Protein AF-A0A7Y5Q2G2-F1 (afdb_monomer)

Secondary structure (DSSP, 8-state):
-BHHHHHHHTTPEEEE-----B--EEEE-S-HHHHHT---SSEEEEES--SHHHHHHHHHTT-SEEEE-TTPPPPHHHHHHHHHTT--EEE-SS-HHHHHHHHHHHHHHTT-

Structure (mmCIF, N/CA/C/O backbone):
data_AF-A0A7Y5Q2G2-F1
#
_entry.id   AF-A0A7Y5Q2G2-F1
#
loop_
_atom_site.group_PDB
_atom_site.id
_atom_site.type_symbol
_atom_site.label_atom_id
_atom_site.label_alt_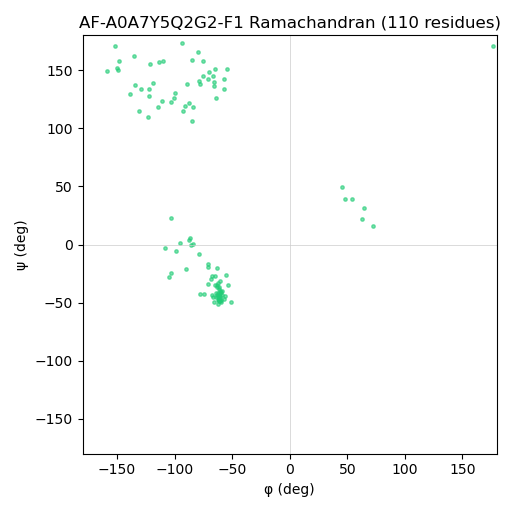id
_atom_site.label_comp_id
_atom_site.label_asym_id
_atom_site.label_entity_id
_atom_site.label_seq_id
_atom_site.pdbx_PDB_ins_code
_atom_site.Cartn_x
_atom_site.Cartn_y
_atom_site.Cartn_z
_atom_site.occupancy
_atom_site.B_iso_or_equiv
_atom_site.auth_seq_id
_atom_site.auth_comp_id
_atom_site.auth_asym_id
_atom_site.auth_atom_id
_atom_site.pdbx_PDB_model_num
ATOM 1 N N . MET A 1 1 ? -13.887 0.279 6.520 1.00 94.75 1 MET A N 1
ATOM 2 C CA . MET A 1 1 ? -13.999 -0.237 5.141 1.00 94.75 1 MET A CA 1
ATOM 3 C C . MET A 1 1 ? -13.165 -1.494 5.008 1.00 94.75 1 MET A C 1
ATOM 5 O O . MET A 1 1 ? -12.203 -1.645 5.754 1.00 94.75 1 MET A O 1
ATOM 9 N N . LEU A 1 2 ? -13.526 -2.372 4.087 1.00 96.94 2 LEU A N 1
ATOM 10 C CA . LEU A 1 2 ? -12.773 -3.568 3.729 1.00 96.94 2 LEU A CA 1
ATOM 11 C C . LEU A 1 2 ? -11.690 -3.253 2.684 1.00 96.94 2 LEU A C 1
ATOM 13 O O . LEU A 1 2 ? -11.759 -2.251 1.965 1.00 96.94 2 LEU A O 1
ATOM 17 N N . TRP A 1 3 ? -10.680 -4.117 2.590 1.00 97.69 3 TRP A N 1
ATOM 18 C CA . TRP A 1 3 ? -9.635 -4.047 1.567 1.00 97.69 3 TRP A CA 1
ATOM 19 C C . TRP A 1 3 ? -10.214 -4.188 0.160 1.00 97.69 3 TRP A C 1
ATOM 21 O O . TRP A 1 3 ? -9.886 -3.389 -0.718 1.00 97.69 3 TRP A O 1
ATOM 31 N N . SER A 1 4 ? -11.137 -5.128 -0.038 1.00 97.94 4 SER A N 1
ATOM 32 C CA . SER A 1 4 ? -11.835 -5.324 -1.315 1.00 97.94 4 SER A CA 1
ATOM 33 C C . SER A 1 4 ? -12.607 -4.077 -1.783 1.00 97.94 4 SER A C 1
ATOM 35 O O . SER A 1 4 ? -12.563 -3.717 -2.965 1.00 97.94 4 SER A O 1
ATOM 37 N N . GLU A 1 5 ? -13.260 -3.369 -0.856 1.00 97.75 5 GLU A N 1
ATOM 38 C CA . GLU A 1 5 ? -13.974 -2.113 -1.120 1.00 97.75 5 GLU A CA 1
ATOM 39 C C . GLU A 1 5 ? -13.008 -1.014 -1.569 1.00 97.75 5 GLU A C 1
ATOM 41 O O . GLU A 1 5 ? -13.266 -0.320 -2.557 1.00 97.75 5 GLU A O 1
ATOM 46 N N . LEU A 1 6 ? -11.866 -0.886 -0.881 1.00 98.00 6 LEU A N 1
ATOM 47 C CA . LEU A 1 6 ? -10.827 0.068 -1.256 1.00 98.00 6 LEU A CA 1
ATOM 48 C C . LEU A 1 6 ? -10.275 -0.236 -2.653 1.00 98.00 6 LEU A C 1
ATOM 50 O O . LEU A 1 6 ? -10.172 0.678 -3.470 1.00 98.00 6 LEU A O 1
ATOM 54 N N . LEU A 1 7 ? -9.939 -1.497 -2.952 1.00 98.44 7 LEU A N 1
ATOM 55 C CA . LEU A 1 7 ? -9.412 -1.864 -4.268 1.00 98.44 7 LEU A CA 1
ATOM 56 C C . LEU A 1 7 ? -10.408 -1.548 -5.382 1.00 98.44 7 LEU A C 1
ATOM 58 O O . LEU A 1 7 ? -10.031 -0.954 -6.392 1.00 98.44 7 LEU A O 1
ATOM 62 N N . THR A 1 8 ? -11.682 -1.874 -5.168 1.00 98.25 8 THR A N 1
ATOM 63 C CA . THR A 1 8 ? -12.755 -1.592 -6.127 1.00 98.25 8 THR A CA 1
ATOM 64 C C . THR A 1 8 ? -12.868 -0.092 -6.397 1.00 98.25 8 THR A C 1
ATOM 66 O O . THR A 1 8 ? -12.842 0.336 -7.551 1.00 98.25 8 THR A O 1
ATOM 69 N N . ALA A 1 9 ? -12.920 0.729 -5.346 1.00 97.88 9 ALA A N 1
ATOM 70 C CA . ALA A 1 9 ? -13.069 2.176 -5.483 1.00 97.88 9 ALA A CA 1
ATOM 71 C C . ALA A 1 9 ? -11.839 2.859 -6.104 1.00 97.88 9 ALA A C 1
ATOM 73 O O . ALA A 1 9 ? -11.961 3.867 -6.804 1.00 97.88 9 ALA A O 1
ATOM 74 N N . LEU A 1 10 ? -10.649 2.295 -5.886 1.00 98.38 10 LEU A N 1
ATOM 75 C CA . LEU A 1 10 ? -9.411 2.763 -6.502 1.00 98.38 10 LEU A CA 1
ATOM 76 C C . LEU A 1 10 ? -9.181 2.196 -7.911 1.00 98.38 10 LEU A C 1
ATOM 78 O O . LEU A 1 10 ? -8.155 2.514 -8.516 1.00 98.38 10 LEU A O 1
ATOM 82 N N . ALA A 1 11 ? -10.085 1.363 -8.443 1.00 98.25 11 ALA A N 1
ATOM 83 C CA . ALA A 1 11 ? -9.862 0.584 -9.665 1.00 98.25 11 ALA A CA 1
ATOM 84 C C . ALA A 1 11 ? -8.499 -0.142 -9.642 1.00 98.25 11 ALA A C 1
ATOM 86 O O . ALA A 1 11 ? -7.753 -0.154 -10.624 1.00 98.25 11 ALA A O 1
ATOM 87 N N . ALA A 1 12 ? -8.130 -0.662 -8.470 1.00 98.38 12 ALA A N 1
ATOM 88 C CA . ALA A 1 12 ? -6.833 -1.253 -8.214 1.00 98.38 12 ALA A CA 1
ATOM 89 C C . ALA A 1 12 ? -6.837 -2.749 -8.539 1.00 98.38 12 ALA A C 1
ATOM 91 O O . ALA A 1 12 ? -7.770 -3.472 -8.204 1.00 98.38 12 ALA A O 1
ATOM 92 N N . THR A 1 13 ? -5.763 -3.216 -9.171 1.00 98.31 13 THR A N 1
ATOM 93 C CA . THR A 1 13 ? -5.540 -4.633 -9.471 1.00 98.31 13 THR A CA 1
ATOM 94 C C . THR A 1 13 ? -4.569 -5.223 -8.446 1.00 98.31 13 THR A C 1
ATOM 96 O O . THR A 1 13 ? -3.482 -4.657 -8.271 1.00 98.31 13 THR A O 1
ATOM 99 N N . PRO A 1 14 ? -4.916 -6.328 -7.761 1.00 98.38 14 PRO A N 1
ATOM 100 C CA . PRO A 1 14 ? -3.998 -6.998 -6.851 1.00 98.38 14 PRO A CA 1
ATOM 101 C C . PRO A 1 14 ? -2.810 -7.596 -7.618 1.00 98.38 14 PRO A C 1
ATOM 103 O O . PRO A 1 14 ? -2.955 -8.191 -8.682 1.00 98.38 14 PRO A O 1
ATOM 106 N N . LEU A 1 15 ? -1.615 -7.405 -7.066 1.00 98.44 15 LEU A N 1
ATOM 107 C CA . LEU A 1 15 ? -0.364 -8.040 -7.493 1.00 98.44 15 LEU A CA 1
ATOM 108 C C . LEU A 1 15 ? 0.056 -9.145 -6.518 1.00 98.44 15 LEU A C 1
ATOM 110 O O . LEU A 1 15 ? 0.744 -10.086 -6.903 1.00 98.44 15 LEU A O 1
ATOM 114 N N . VAL A 1 16 ? -0.348 -9.012 -5.253 1.00 98.50 16 VAL A N 1
ATOM 115 C CA . VAL A 1 16 ? -0.230 -10.033 -4.213 1.00 98.50 16 VAL A CA 1
ATOM 116 C C . VAL A 1 16 ? -1.590 -10.156 -3.542 1.00 98.50 16 VAL A C 1
ATOM 118 O O . VAL A 1 16 ? -2.062 -9.206 -2.915 1.00 98.50 16 VAL A O 1
ATOM 121 N N . GLU A 1 17 ? -2.207 -11.322 -3.709 1.00 94.31 17 GLU A N 1
ATOM 122 C CA . GLU A 1 17 ? -3.522 -11.647 -3.159 1.00 94.31 17 GLU A CA 1
ATOM 123 C C . GLU A 1 17 ? -3.481 -11.790 -1.635 1.00 94.31 17 GLU A C 1
ATOM 125 O O . GLU A 1 17 ? -2.492 -12.249 -1.057 1.00 94.31 17 GLU A O 1
ATOM 130 N N . ALA A 1 18 ? -4.592 -11.444 -0.990 1.00 94.75 18 ALA A N 1
ATOM 131 C CA . ALA A 1 18 ? -4.794 -11.633 0.438 1.00 94.75 18 ALA A CA 1
ATOM 132 C C . ALA A 1 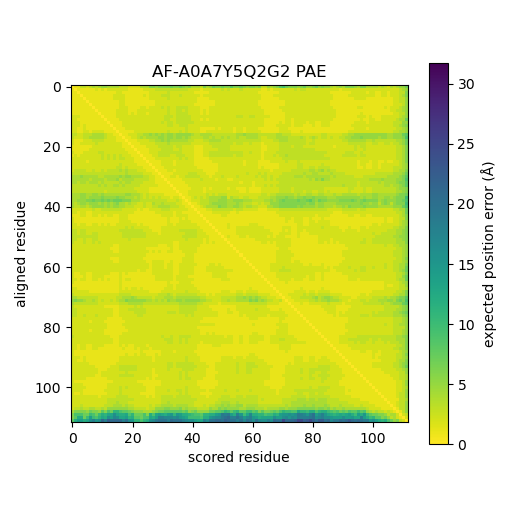18 ? -6.282 -11.856 0.743 1.00 94.75 18 ALA A C 1
ATOM 134 O O . ALA A 1 18 ? -7.130 -11.352 0.003 1.00 94.75 18 ALA A O 1
ATOM 135 N N . PRO A 1 19 ? -6.622 -12.582 1.827 1.00 96.69 19 PRO A N 1
ATOM 136 C CA . PRO A 1 19 ? -7.982 -12.585 2.355 1.00 96.69 19 PRO A CA 1
ATOM 137 C C . PRO A 1 19 ? -8.443 -11.157 2.642 1.00 96.69 19 PRO A C 1
ATOM 139 O O . PRO A 1 19 ? -7.621 -10.301 2.959 1.00 96.69 19 PRO A O 1
ATOM 142 N N . ASP A 1 20 ? -9.744 -10.903 2.556 1.00 97.81 20 ASP A N 1
ATOM 143 C CA . ASP A 1 20 ? -10.271 -9.574 2.851 1.00 97.81 20 ASP A CA 1
ATOM 144 C C . ASP A 1 20 ? -10.104 -9.225 4.341 1.00 97.81 20 ASP A C 1
ATOM 146 O O . ASP A 1 20 ? -10.188 -10.095 5.213 1.00 97.81 20 ASP A O 1
ATOM 150 N N . PHE A 1 21 ? -9.854 -7.951 4.635 1.00 97.19 21 PHE A N 1
ATOM 151 C CA . PHE A 1 21 ? -9.604 -7.458 5.991 1.00 97.19 21 PHE A CA 1
ATOM 152 C C . PHE A 1 21 ? -10.111 -6.028 6.172 1.00 97.19 21 PHE A C 1
ATOM 154 O O . PHE A 1 21 ? -10.274 -5.273 5.212 1.00 97.19 21 PHE A O 1
ATOM 161 N N . ALA A 1 22 ? -10.354 -5.647 7.426 1.00 96.75 22 ALA A N 1
ATOM 162 C CA . ALA A 1 22 ? -10.802 -4.307 7.774 1.00 96.75 22 ALA A CA 1
ATOM 163 C C . ALA A 1 22 ? -9.639 -3.304 7.785 1.00 96.75 22 ALA A C 1
ATOM 165 O O . ALA A 1 22 ? -8.539 -3.593 8.249 1.00 96.75 22 ALA A O 1
ATOM 166 N N . ILE A 1 23 ? -9.918 -2.099 7.297 1.00 95.88 23 ILE A N 1
ATOM 167 C CA . ILE A 1 23 ? -9.012 -0.954 7.259 1.00 95.88 23 ILE A CA 1
ATOM 168 C C . ILE A 1 23 ? -9.678 0.197 8.006 1.00 95.88 23 ILE A C 1
ATOM 170 O O . ILE A 1 23 ? -10.813 0.587 7.691 1.00 95.88 23 ILE A O 1
ATOM 174 N N . GLN A 1 24 ? -8.955 0.771 8.967 1.00 96.00 24 GLN A N 1
ATOM 175 C CA . GLN A 1 24 ? -9.439 1.891 9.774 1.00 96.00 24 GLN A CA 1
ATOM 176 C C . GLN A 1 24 ? -8.852 3.238 9.363 1.00 96.00 24 GLN A C 1
ATOM 178 O O . GLN A 1 24 ? -9.466 4.284 9.623 1.00 96.00 24 GLN A O 1
ATOM 183 N N . SER A 1 25 ? -7.673 3.233 8.735 1.00 96.12 25 SER A N 1
ATOM 184 C CA . SER A 1 25 ? -7.022 4.451 8.266 1.00 96.12 25 SER A CA 1
ATOM 185 C C . SER A 1 25 ? -6.117 4.227 7.047 1.00 96.12 25 SER A C 1
ATOM 187 O O . SER A 1 25 ? -5.889 3.106 6.600 1.00 96.12 25 SER A O 1
ATOM 189 N N . VAL A 1 26 ? -5.640 5.320 6.451 1.00 97.06 26 VAL A N 1
ATOM 190 C CA . VAL A 1 26 ? -4.761 5.309 5.275 1.00 97.06 26 VAL A CA 1
ATOM 191 C C . VAL A 1 26 ? -3.617 6.289 5.509 1.00 97.06 26 VAL A C 1
ATOM 193 O O . VAL A 1 26 ? -3.843 7.405 5.982 1.00 97.06 26 VAL A O 1
ATOM 196 N N . SER A 1 27 ? -2.398 5.886 5.153 1.00 97.50 27 SER A N 1
ATOM 197 C CA . SER A 1 27 ? -1.230 6.767 5.094 1.00 97.50 27 SER A CA 1
ATOM 198 C C . SER A 1 27 ? -0.813 6.959 3.640 1.00 97.50 27 SER A C 1
ATOM 200 O O . SER A 1 27 ? -0.577 5.986 2.930 1.00 97.50 27 SER A O 1
ATOM 202 N N . ALA A 1 28 ? -0.751 8.202 3.170 1.00 97.69 28 ALA A N 1
ATOM 203 C CA . ALA A 1 28 ? -0.489 8.507 1.768 1.00 97.69 28 ALA A CA 1
ATOM 204 C C . ALA A 1 28 ? 0.734 9.417 1.632 1.00 97.69 28 ALA A C 1
ATOM 206 O O . ALA A 1 28 ? 0.669 10.590 1.997 1.00 97.69 28 ALA A O 1
ATOM 207 N N . ALA A 1 29 ? 1.840 8.889 1.104 1.00 97.12 29 ALA A N 1
ATOM 208 C CA . ALA A 1 29 ? 3.061 9.662 0.877 1.00 97.12 29 ALA A CA 1
ATOM 209 C C . ALA A 1 29 ? 3.977 9.008 -0.171 1.00 97.12 29 ALA A C 1
ATOM 211 O O . ALA A 1 29 ? 4.056 7.784 -0.296 1.00 97.12 29 ALA A O 1
ATOM 212 N N . ASP A 1 30 ? 4.726 9.839 -0.901 1.00 96.62 30 ASP A N 1
ATOM 213 C CA . ASP A 1 30 ? 5.840 9.383 -1.750 1.00 96.62 30 ASP A CA 1
ATOM 214 C C . ASP A 1 30 ? 7.174 9.367 -0.986 1.00 96.62 30 ASP A C 1
ATOM 216 O O . ASP A 1 30 ? 8.104 8.659 -1.383 1.00 96.62 30 ASP A O 1
ATOM 220 N N . LEU A 1 31 ? 7.272 10.131 0.104 1.00 96.06 31 LEU A N 1
ATOM 221 C CA . LEU A 1 31 ? 8.413 10.113 1.008 1.00 96.06 31 LEU A CA 1
ATOM 222 C C . LEU A 1 31 ? 8.217 8.993 2.028 1.00 96.06 31 LEU A C 1
ATOM 224 O O . LEU A 1 31 ? 7.417 9.095 2.952 1.00 96.06 31 LEU A O 1
ATOM 228 N N . LEU A 1 32 ? 8.972 7.905 1.868 1.00 94.94 32 LEU A N 1
ATOM 229 C CA . LEU A 1 32 ? 8.895 6.760 2.782 1.00 94.94 32 LEU A CA 1
ATOM 230 C C . LEU A 1 32 ? 9.317 7.113 4.220 1.00 94.94 32 LEU A C 1
ATOM 232 O O . LEU A 1 32 ? 8.938 6.400 5.140 1.00 94.94 32 LEU A O 1
ATOM 236 N N . SER A 1 33 ? 10.068 8.201 4.425 1.00 96.12 33 SER A N 1
ATOM 237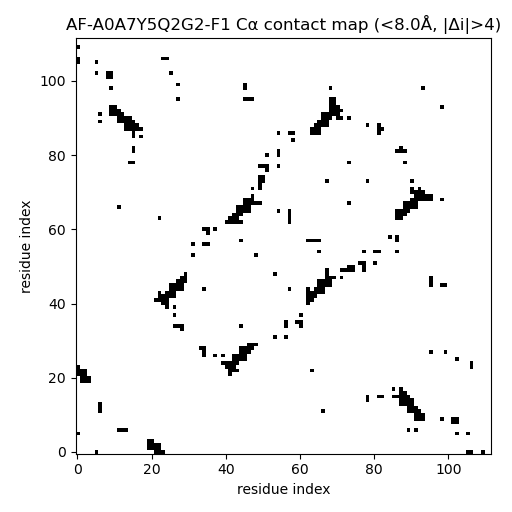 C CA . SER A 1 33 ? 10.369 8.740 5.759 1.00 96.12 33 SER A CA 1
ATOM 238 C C . SER A 1 33 ? 9.113 9.174 6.510 1.00 96.12 33 SER A C 1
ATOM 240 O O . SER A 1 33 ? 9.010 8.917 7.703 1.00 96.12 33 SER A O 1
ATOM 242 N N . ASP A 1 34 ? 8.145 9.767 5.810 1.00 94.88 34 ASP A N 1
ATOM 243 C CA . ASP A 1 34 ? 6.892 10.228 6.416 1.00 94.88 34 ASP A CA 1
ATOM 244 C C . ASP A 1 34 ? 6.026 9.031 6.815 1.00 94.88 34 ASP A C 1
ATOM 246 O O . ASP A 1 34 ? 5.358 9.049 7.844 1.00 94.88 34 ASP A O 1
ATOM 250 N N . ILE A 1 35 ? 6.089 7.953 6.024 1.00 96.75 35 ILE A N 1
ATOM 251 C CA . ILE A 1 35 ? 5.455 6.679 6.372 1.00 96.75 35 ILE A CA 1
ATOM 252 C C . ILE A 1 35 ? 6.140 6.054 7.587 1.00 96.75 35 ILE A C 1
ATOM 254 O O . ILE A 1 35 ? 5.451 5.612 8.493 1.00 96.75 35 ILE A O 1
ATOM 258 N N . LEU A 1 36 ? 7.475 6.035 7.638 1.00 96.31 36 LEU A N 1
ATOM 259 C CA . LEU A 1 36 ? 8.222 5.497 8.783 1.00 96.31 36 LEU A CA 1
ATOM 260 C C . LEU A 1 36 ? 7.931 6.242 10.092 1.00 96.31 36 LEU A C 1
ATOM 262 O O . LEU A 1 36 ? 7.982 5.631 11.151 1.00 96.31 36 LEU A O 1
ATOM 266 N N . ALA A 1 37 ? 7.629 7.538 10.018 1.00 95.44 37 ALA A N 1
ATOM 267 C CA . ALA A 1 37 ? 7.283 8.366 11.170 1.00 95.44 37 ALA A CA 1
ATOM 268 C C . ALA A 1 37 ? 5.785 8.323 11.534 1.00 95.44 37 ALA A C 1
ATOM 270 O O . ALA A 1 37 ? 5.339 9.091 12.383 1.00 95.44 37 ALA A O 1
ATOM 271 N N . THR A 1 38 ? 4.981 7.485 10.870 1.00 92.88 38 THR A N 1
ATOM 272 C CA . THR A 1 38 ? 3.542 7.412 11.126 1.00 92.88 38 THR A CA 1
ATOM 273 C C . THR A 1 38 ? 3.238 6.626 12.403 1.00 92.88 38 THR A C 1
ATOM 275 O O . THR A 1 38 ? 3.795 5.559 12.626 1.00 92.88 38 THR A O 1
ATOM 278 N N . GLU A 1 39 ? 2.299 7.122 13.207 1.00 92.38 39 GLU A N 1
ATOM 279 C CA . GLU A 1 39 ? 1.776 6.439 14.406 1.00 92.38 39 GLU A CA 1
ATOM 280 C C . GLU A 1 39 ? 0.386 5.830 14.146 1.00 92.38 39 GLU A C 1
ATOM 282 O O . GLU A 1 39 ? -0.432 5.669 15.047 1.00 92.38 39 GLU A O 1
ATOM 287 N N . ARG A 1 40 ? 0.057 5.571 12.875 1.00 92.12 40 ARG A N 1
ATOM 288 C CA . ARG A 1 40 ? -1.247 5.021 12.496 1.00 92.12 40 ARG A CA 1
ATOM 289 C C . ARG A 1 40 ? -1.326 3.539 12.834 1.00 92.12 40 ARG A C 1
ATOM 291 O O . ARG A 1 40 ? -0.374 2.797 12.633 1.00 92.12 40 ARG A O 1
ATOM 298 N N . GLU A 1 41 ? -2.516 3.112 13.227 1.00 92.44 41 GLU A N 1
ATOM 299 C CA . GLU A 1 41 ? -2.870 1.705 13.397 1.00 92.44 41 GLU A CA 1
ATOM 300 C C . GLU A 1 41 ? -3.867 1.273 12.315 1.00 92.44 41 GLU A C 1
ATOM 302 O O . GLU A 1 41 ? -4.548 2.108 11.701 1.00 92.44 41 GLU A O 1
ATOM 307 N N . GLU A 1 42 ? -3.912 -0.040 12.062 1.00 95.81 42 GLU A N 1
ATOM 308 C CA . GLU A 1 42 ? -4.852 -0.695 11.138 1.00 95.81 42 GLU A CA 1
ATOM 309 C C . GLU A 1 42 ? -4.981 0.044 9.793 1.00 95.81 42 GLU A C 1
ATOM 311 O O . GLU A 1 42 ? -6.077 0.383 9.321 1.00 95.81 42 GLU A O 1
ATOM 316 N N . PHE A 1 43 ? -3.825 0.353 9.200 1.00 97.81 43 PHE A N 1
ATOM 317 C CA . PHE A 1 43 ? -3.723 1.238 8.051 1.00 97.81 43 PHE A CA 1
ATOM 318 C C . PHE A 1 43 ? -3.083 0.582 6.839 1.00 97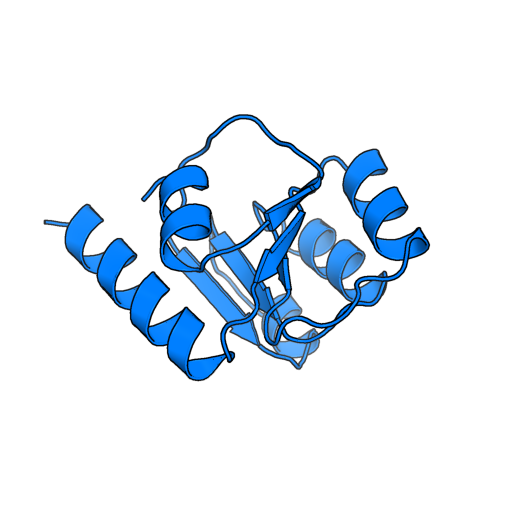.81 43 PHE A C 1
ATOM 320 O O . PHE A 1 43 ? -2.271 -0.335 6.949 1.00 97.81 43 PHE A O 1
ATOM 327 N N . VAL A 1 44 ? -3.412 1.116 5.667 1.00 98.25 44 VAL A N 1
ATOM 328 C CA . VAL A 1 44 ? -2.740 0.791 4.404 1.00 98.25 44 VAL A CA 1
ATOM 329 C C . VAL A 1 44 ? -1.984 1.999 3.866 1.00 98.25 44 VAL A C 1
ATOM 331 O O . VAL A 1 44 ? -2.303 3.148 4.189 1.00 98.25 44 VAL A O 1
ATOM 334 N N . ILE A 1 45 ? -0.984 1.742 3.027 1.00 98.62 45 ILE A N 1
ATOM 335 C CA . ILE A 1 45 ? -0.160 2.782 2.410 1.00 98.62 45 ILE A CA 1
ATOM 336 C C . ILE A 1 45 ? -0.636 3.054 0.981 1.00 98.62 45 ILE A C 1
ATOM 338 O O . ILE A 1 45 ? -0.735 2.129 0.177 1.00 98.62 45 ILE A O 1
ATOM 342 N N . LEU A 1 46 ? -0.839 4.327 0.637 1.00 98.56 46 LEU A N 1
ATOM 343 C CA . LEU A 1 46 ? -0.917 4.797 -0.747 1.00 98.56 46 LEU A CA 1
ATOM 344 C C . LEU A 1 46 ? 0.403 5.475 -1.115 1.00 98.56 46 LEU A C 1
ATOM 346 O O . LEU A 1 46 ? 0.824 6.435 -0.468 1.00 98.56 46 LEU A O 1
ATOM 350 N N . THR A 1 47 ? 1.074 5.002 -2.161 1.00 98.44 47 THR A N 1
ATOM 351 C CA . THR A 1 47 ? 2.354 5.590 -2.582 1.00 98.44 47 THR A CA 1
ATOM 352 C C . THR A 1 47 ? 2.573 5.485 -4.084 1.00 98.44 47 THR A C 1
ATOM 354 O O . THR A 1 47 ? 2.099 4.566 -4.739 1.00 98.44 47 THR A O 1
ATOM 357 N N . GLY A 1 48 ? 3.303 6.427 -4.669 1.00 98.00 48 GLY A N 1
ATOM 358 C CA . GLY A 1 48 ? 3.812 6.334 -6.032 1.00 98.00 48 GLY A CA 1
ATOM 359 C C . GLY A 1 48 ? 5.167 5.625 -6.128 1.00 98.00 48 GLY A C 1
ATOM 360 O O . GLY A 1 48 ? 5.743 5.611 -7.222 1.00 98.00 48 GLY A O 1
ATOM 361 N N . GLN A 1 49 ? 5.708 5.104 -5.019 1.00 98.06 49 GLN A N 1
ATOM 362 C CA . GLN A 1 49 ? 6.987 4.392 -4.963 1.00 98.06 49 GLN A CA 1
ATOM 363 C C . GLN A 1 49 ? 6.807 2.896 -5.242 1.00 98.06 49 GLN A C 1
ATOM 365 O O . GLN A 1 49 ? 6.116 2.195 -4.508 1.00 98.06 49 GLN A O 1
ATOM 370 N N . THR A 1 50 ? 7.490 2.386 -6.264 1.00 98.00 50 THR A N 1
ATOM 371 C CA . THR A 1 50 ? 7.339 1.001 -6.750 1.00 98.00 50 THR A CA 1
ATOM 372 C C . THR A 1 50 ? 8.420 0.044 -6.237 1.00 98.00 50 THR A C 1
ATOM 374 O O . THR A 1 50 ? 8.377 -1.147 -6.511 1.00 98.00 50 THR A O 1
ATOM 377 N N . SER A 1 51 ? 9.425 0.545 -5.520 1.00 98.06 51 SER A N 1
ATOM 378 C CA . SER A 1 51 ? 10.626 -0.229 -5.182 1.00 98.06 51 SER A CA 1
ATOM 379 C C . SER A 1 51 ? 10.435 -1.200 -4.008 1.00 98.06 51 SER A C 1
ATOM 381 O O . SER A 1 51 ? 9.545 -1.033 -3.176 1.00 98.06 51 SER A O 1
ATOM 383 N N . GLN A 1 52 ? 11.379 -2.133 -3.833 1.00 98.12 52 GLN A N 1
ATOM 384 C CA . GLN A 1 52 ? 11.460 -2.982 -2.633 1.00 98.12 52 GLN A CA 1
ATOM 385 C C . GLN A 1 52 ? 11.523 -2.188 -1.318 1.00 98.12 52 GLN A C 1
ATOM 387 O O . GLN A 1 52 ? 11.124 -2.703 -0.273 1.00 98.12 52 GLN A O 1
ATOM 392 N N . ARG A 1 53 ? 12.019 -0.940 -1.340 1.00 98.00 53 ARG A N 1
ATOM 393 C CA . ARG A 1 53 ? 12.051 -0.086 -0.143 1.00 98.00 53 ARG A CA 1
ATOM 394 C C . ARG A 1 53 ? 10.644 0.189 0.375 1.00 98.00 53 ARG A C 1
ATOM 396 O O . ARG A 1 53 ? 10.460 0.168 1.582 1.00 98.00 53 ARG A O 1
ATOM 403 N N . THR A 1 54 ? 9.667 0.355 -0.516 1.00 98.19 54 THR A N 1
ATOM 404 C CA . THR A 1 54 ? 8.257 0.529 -0.149 1.00 98.19 54 THR A CA 1
ATOM 405 C C . THR A 1 54 ? 7.758 -0.646 0.684 1.00 98.19 54 THR A C 1
ATOM 407 O O . THR A 1 54 ? 7.169 -0.451 1.742 1.00 98.19 54 THR A O 1
ATOM 410 N N . ILE A 1 55 ? 8.049 -1.870 0.238 1.00 98.62 55 ILE A N 1
ATOM 411 C CA . ILE A 1 55 ? 7.613 -3.089 0.924 1.00 98.62 55 ILE A CA 1
ATOM 412 C C . ILE A 1 55 ? 8.311 -3.230 2.278 1.00 98.62 55 ILE A C 1
ATOM 414 O O . ILE A 1 55 ? 7.661 -3.501 3.280 1.00 98.62 55 ILE A O 1
ATOM 418 N N . ARG A 1 56 ? 9.624 -2.969 2.344 1.00 98.50 56 ARG A N 1
ATOM 419 C CA . ARG A 1 56 ? 10.365 -2.970 3.618 1.00 98.50 56 ARG A CA 1
ATOM 420 C C . ARG A 1 56 ? 9.830 -1.929 4.599 1.00 98.50 56 ARG A C 1
ATOM 422 O O . ARG A 1 56 ? 9.728 -2.226 5.782 1.00 98.50 56 ARG A O 1
ATOM 429 N N . THR A 1 57 ? 9.470 -0.741 4.115 1.00 98.38 57 THR A N 1
ATOM 430 C CA . THR A 1 57 ? 8.824 0.284 4.937 1.00 98.38 57 THR A CA 1
ATOM 431 C C . THR A 1 57 ? 7.483 -0.212 5.463 1.00 98.38 57 THR A C 1
ATOM 433 O O . THR A 1 57 ? 7.272 -0.125 6.663 1.00 98.38 57 THR A O 1
ATOM 436 N N . ALA A 1 58 ? 6.626 -0.789 4.613 1.00 98.38 58 ALA A N 1
ATOM 437 C CA . ALA A 1 58 ? 5.335 -1.342 5.028 1.00 98.38 58 ALA A CA 1
ATOM 438 C C . ALA A 1 58 ? 5.480 -2.398 6.138 1.00 98.38 58 ALA A C 1
ATOM 440 O O . ALA A 1 58 ? 4.764 -2.334 7.133 1.00 98.38 58 ALA A O 1
ATOM 441 N N . ILE A 1 59 ? 6.456 -3.304 6.005 1.00 98.25 59 ILE A N 1
ATOM 442 C CA . ILE A 1 59 ? 6.782 -4.306 7.032 1.00 98.25 59 ILE A CA 1
ATOM 443 C C . ILE A 1 59 ? 7.219 -3.627 8.335 1.00 98.25 59 ILE A C 1
ATOM 445 O O . ILE A 1 59 ? 6.730 -3.980 9.402 1.00 98.25 59 ILE A O 1
ATOM 449 N N . ALA A 1 60 ? 8.130 -2.653 8.254 1.00 97.75 60 ALA A N 1
ATOM 450 C CA . ALA A 1 60 ? 8.698 -1.993 9.429 1.00 97.75 60 ALA A CA 1
ATOM 451 C C . ALA A 1 60 ? 7.652 -1.235 10.260 1.00 97.75 60 ALA A C 1
ATOM 453 O O . ALA A 1 60 ? 7.766 -1.197 11.481 1.00 97.75 60 ALA A O 1
ATOM 454 N N . VAL A 1 61 ? 6.644 -0.651 9.606 1.00 97.56 61 VAL A N 1
ATOM 455 C CA . VAL A 1 61 ? 5.569 0.112 10.269 1.00 97.56 61 VAL A CA 1
ATOM 456 C C . VAL A 1 61 ? 4.318 -0.721 10.551 1.00 97.56 61 VAL A C 1
ATOM 458 O O . VAL A 1 61 ? 3.328 -0.181 11.031 1.00 97.56 61 VAL A O 1
ATOM 461 N N . GLY A 1 62 ? 4.322 -2.015 10.215 1.00 97.44 62 GLY A N 1
ATOM 462 C CA . GLY A 1 62 ? 3.162 -2.888 10.407 1.00 97.44 62 GLY A CA 1
ATOM 463 C C . GLY A 1 62 ? 1.938 -2.506 9.565 1.00 97.44 62 GLY A C 1
ATOM 464 O O . GLY A 1 62 ? 0.809 -2.716 10.002 1.00 97.44 62 GLY A O 1
ATOM 465 N N . ALA A 1 63 ? 2.134 -1.941 8.369 1.00 98.19 63 ALA A N 1
ATOM 466 C CA . ALA A 1 63 ? 1.023 -1.615 7.477 1.00 98.19 63 ALA A CA 1
ATOM 467 C C . ALA A 1 63 ? 0.315 -2.892 6.992 1.00 98.19 63 ALA A C 1
ATOM 469 O O . ALA A 1 63 ? 0.960 -3.874 6.622 1.00 98.19 63 ALA A O 1
ATOM 470 N N . LEU A 1 64 ? -1.015 -2.845 6.915 1.00 98.38 64 LEU A N 1
ATOM 471 C CA . LEU A 1 64 ? -1.854 -3.969 6.489 1.00 98.38 64 LEU A CA 1
ATOM 472 C C . LEU A 1 64 ? -1.734 -4.278 4.990 1.00 98.38 64 LEU A C 1
ATOM 474 O O . LEU A 1 64 ? -2.091 -5.365 4.556 1.00 98.38 64 LEU A O 1
ATOM 478 N N . GLY A 1 65 ? -1.254 -3.327 4.188 1.00 98.31 65 GLY A N 1
ATOM 479 C CA . GLY A 1 65 ? -1.106 -3.483 2.745 1.00 98.31 65 GLY A CA 1
ATOM 480 C C . GLY A 1 65 ? -0.622 -2.209 2.061 1.00 98.31 65 GLY A C 1
ATOM 481 O O . GLY A 1 65 ? -0.556 -1.133 2.668 1.00 98.31 65 GLY A O 1
ATOM 482 N N . VAL A 1 66 ? -0.283 -2.330 0.780 1.00 98.69 66 VAL A N 1
ATOM 483 C CA . VAL A 1 66 ? 0.21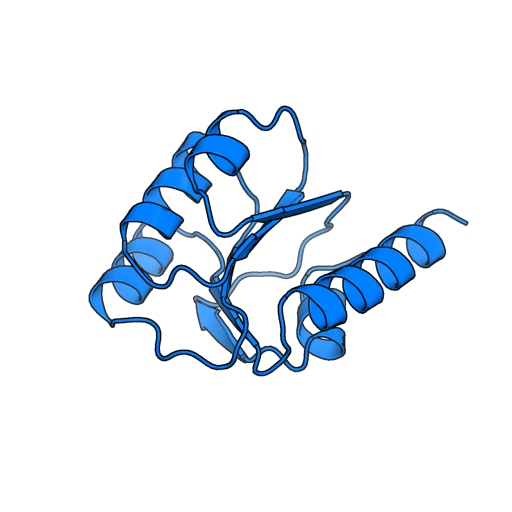0 -1.226 -0.051 1.00 98.69 66 VAL A CA 1
ATOM 484 C C . VAL A 1 66 ? -0.574 -1.153 -1.357 1.00 98.69 66 VAL A C 1
ATOM 486 O O . VAL A 1 66 ? -0.726 -2.148 -2.063 1.00 98.69 66 VAL A O 1
ATOM 489 N N . VAL A 1 67 ? -1.001 0.051 -1.732 1.00 98.69 67 VAL A N 1
ATOM 490 C CA . VAL A 1 67 ? -1.504 0.348 -3.075 1.00 98.69 67 VAL A CA 1
ATOM 491 C C . VAL A 1 67 ? -0.555 1.330 -3.753 1.00 98.69 67 VAL A C 1
ATOM 493 O O . VAL A 1 67 ? -0.365 2.466 -3.306 1.00 98.69 67 VAL A O 1
ATOM 496 N N . VAL A 1 68 ? 0.040 0.891 -4.859 1.00 98.62 68 VAL A N 1
ATOM 497 C CA . VAL A 1 68 ? 0.869 1.736 -5.713 1.00 98.62 68 VAL A CA 1
ATOM 498 C C . VAL A 1 68 ? -0.023 2.508 -6.679 1.00 98.62 68 VAL A C 1
ATOM 500 O O . VAL A 1 68 ? -0.724 1.918 -7.493 1.00 98.62 68 VAL A O 1
ATOM 503 N N . VAL A 1 69 ? -0.002 3.835 -6.608 1.00 98.62 69 VAL A N 1
ATOM 504 C CA . VAL A 1 69 ? -0.854 4.708 -7.435 1.00 98.62 69 VAL A CA 1
ATOM 505 C C . VAL A 1 69 ? -0.145 5.160 -8.725 1.00 98.62 69 VAL A C 1
ATOM 507 O O . VAL A 1 69 ? 1.062 4.969 -8.895 1.00 98.62 69 VAL A O 1
ATOM 510 N N . ARG A 1 70 ? -0.880 5.838 -9.618 1.00 97.88 70 ARG A N 1
ATOM 511 C CA . ARG A 1 70 ? -0.448 6.392 -10.924 1.00 97.88 70 ARG A CA 1
ATOM 512 C C . ARG A 1 70 ? -0.192 5.348 -12.019 1.00 97.88 70 ARG A C 1
ATOM 514 O O . ARG A 1 70 ? 0.475 5.662 -13.001 1.00 97.88 70 ARG A O 1
ATOM 521 N N . GLY A 1 71 ? -0.674 4.119 -11.847 1.00 94.69 71 GLY A N 1
ATOM 522 C CA . GLY A 1 71 ? -0.584 3.052 -12.850 1.00 94.69 71 GLY A CA 1
ATOM 523 C C . GLY A 1 71 ? 0.849 2.639 -13.184 1.00 94.69 71 GLY A C 1
ATOM 524 O O . GLY A 1 71 ? 1.111 2.133 -14.273 1.00 94.69 71 GLY A O 1
ATOM 525 N N . LYS A 1 72 ? 1.800 2.905 -12.283 1.00 95.25 72 LYS A N 1
ATOM 526 C CA . LYS A 1 72 ? 3.209 2.591 -12.513 1.00 95.25 72 LYS A CA 1
ATOM 527 C C . LYS A 1 72 ? 3.429 1.085 -12.468 1.00 95.25 72 LYS A C 1
ATOM 529 O O . LYS A 1 72 ? 2.880 0.397 -11.613 1.00 95.25 72 LYS A O 1
ATOM 534 N N . HIS A 1 73 ? 4.314 0.597 -13.330 1.00 97.19 73 HIS A N 1
ATOM 535 C CA . HIS A 1 73 ? 4.782 -0.779 -13.252 1.00 97.19 73 HIS A CA 1
ATOM 536 C C . HIS A 1 73 ? 5.542 -1.010 -11.936 1.00 97.19 73 HIS A C 1
ATOM 538 O O . HIS A 1 73 ? 6.489 -0.281 -11.623 1.00 97.19 73 HIS A O 1
ATOM 544 N N . VAL A 1 74 ? 5.119 -2.020 -11.174 1.00 98.38 74 VAL A N 1
ATOM 545 C CA . VAL A 1 74 ? 5.813 -2.468 -9.965 1.00 98.38 74 VAL A CA 1
ATOM 546 C C . VAL A 1 74 ? 6.814 -3.557 -10.360 1.00 98.38 74 VAL A C 1
ATOM 548 O O . VAL A 1 74 ? 6.384 -4.585 -10.881 1.00 98.38 74 VAL A O 1
ATOM 551 N N . PRO A 1 75 ? 8.124 -3.356 -10.132 1.00 98.44 75 PRO A N 1
ATOM 552 C CA . PRO A 1 75 ? 9.141 -4.328 -10.495 1.00 98.44 75 PRO A CA 1
ATOM 553 C C . PRO A 1 75 ? 8.906 -5.708 -9.857 1.00 98.44 75 PRO A C 1
ATOM 555 O O . PRO A 1 75 ? 8.504 -5.778 -8.685 1.00 98.44 75 PRO A O 1
ATOM 558 N N . PRO A 1 76 ? 9.195 -6.809 -10.575 1.00 98.38 76 PRO A N 1
ATOM 559 C CA . PRO A 1 76 ? 8.986 -8.171 -10.084 1.00 98.38 76 PRO A CA 1
ATOM 560 C C . PRO A 1 76 ? 9.649 -8.454 -8.735 1.00 98.38 76 PRO A C 1
ATOM 562 O O . PRO A 1 76 ? 9.086 -9.161 -7.905 1.00 98.38 76 PRO A O 1
ATOM 565 N N . GLU A 1 77 ? 10.818 -7.873 -8.465 1.00 98.38 77 GLU A N 1
ATOM 566 C CA . GLU A 1 77 ? 11.535 -8.046 -7.203 1.00 98.38 77 GLU A CA 1
ATOM 567 C C . GLU A 1 77 ? 10.811 -7.422 -5.999 1.00 98.38 77 GLU A C 1
ATOM 569 O O . GLU A 1 77 ? 10.986 -7.885 -4.868 1.00 98.38 77 GLU A O 1
ATOM 574 N N . ALA A 1 78 ? 9.997 -6.384 -6.217 1.00 98.56 78 ALA A N 1
ATOM 575 C CA . ALA A 1 78 ? 9.147 -5.797 -5.186 1.00 98.56 78 ALA A CA 1
ATOM 576 C C . ALA A 1 78 ? 7.898 -6.654 -4.956 1.00 98.56 78 ALA A C 1
ATOM 578 O O . ALA A 1 78 ? 7.560 -6.923 -3.804 1.00 98.56 78 ALA A O 1
ATOM 579 N N . VAL A 1 79 ? 7.276 -7.153 -6.031 1.00 98.81 79 VAL A N 1
ATOM 580 C CA . VAL A 1 79 ? 6.139 -8.088 -5.950 1.00 98.81 79 VAL A CA 1
ATOM 581 C C . VAL A 1 79 ? 6.546 -9.377 -5.230 1.00 98.81 79 VAL A C 1
ATOM 583 O O . VAL A 1 79 ? 5.868 -9.804 -4.300 1.00 98.81 79 VAL A O 1
ATOM 586 N N . ALA A 1 80 ? 7.698 -9.955 -5.583 1.00 98.75 80 ALA A N 1
ATOM 587 C CA . ALA A 1 80 ? 8.226 -11.160 -4.946 1.00 98.75 80 ALA A CA 1
ATOM 588 C C . ALA A 1 80 ? 8.524 -10.945 -3.455 1.00 98.75 80 ALA A C 1
ATOM 590 O O . ALA A 1 80 ? 8.207 -11.800 -2.629 1.00 98.75 80 ALA A O 1
ATOM 591 N N . LEU A 1 81 ? 9.101 -9.793 -3.087 1.00 98.75 81 LEU A N 1
ATOM 592 C CA . LEU A 1 81 ? 9.335 -9.456 -1.682 1.00 98.75 81 LEU A CA 1
ATOM 593 C C . LEU A 1 81 ? 8.017 -9.324 -0.907 1.00 98.75 81 LEU A C 1
ATOM 595 O O . LEU A 1 81 ? 7.921 -9.842 0.202 1.00 98.75 81 LEU A O 1
ATOM 599 N N . ALA A 1 82 ? 7.011 -8.667 -1.488 1.00 98.75 82 ALA A N 1
ATOM 600 C CA . ALA A 1 82 ? 5.694 -8.522 -0.877 1.00 98.75 82 ALA A CA 1
ATOM 601 C C . ALA A 1 82 ? 5.010 -9.882 -0.675 1.00 98.75 82 ALA A C 1
ATOM 603 O O . ALA A 1 82 ? 4.553 -10.168 0.429 1.00 98.75 82 ALA A O 1
ATOM 604 N N . ALA A 1 83 ? 5.039 -10.758 -1.684 1.00 98.62 83 ALA A N 1
ATOM 605 C CA . ALA A 1 83 ? 4.492 -12.111 -1.592 1.00 98.62 83 ALA A CA 1
ATOM 606 C C . ALA A 1 83 ? 5.179 -12.942 -0.495 1.00 98.62 83 ALA A C 1
ATOM 608 O O . ALA A 1 83 ? 4.508 -13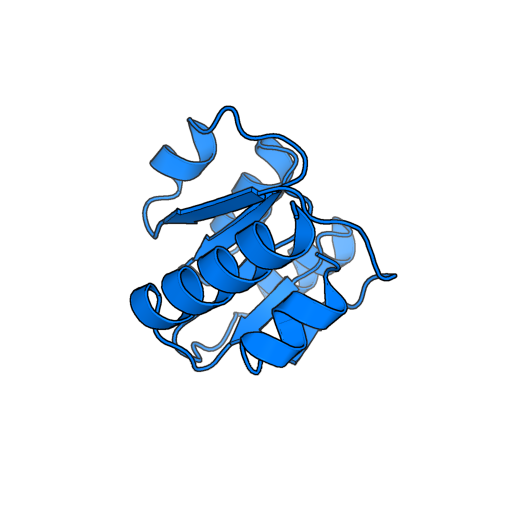.518 0.361 1.00 98.62 83 ALA A O 1
ATOM 609 N N . ASN A 1 84 ? 6.516 -12.946 -0.461 1.00 98.44 84 ASN A N 1
ATOM 610 C CA . ASN A 1 84 ? 7.287 -13.680 0.547 1.00 98.44 84 ASN A CA 1
ATOM 611 C C . ASN A 1 84 ? 7.034 -13.165 1.971 1.00 98.44 84 ASN A C 1
ATOM 613 O O . ASN A 1 84 ? 6.989 -13.952 2.914 1.00 98.44 84 ASN A O 1
ATOM 617 N N . ALA A 1 85 ? 6.852 -11.852 2.125 1.00 98.06 85 ALA A N 1
ATOM 618 C CA . ALA A 1 85 ? 6.556 -11.217 3.404 1.00 98.06 85 ALA A CA 1
ATOM 619 C C . ALA A 1 85 ? 5.057 -11.199 3.755 1.00 98.06 85 ALA A C 1
ATOM 621 O O . ALA A 1 85 ? 4.702 -10.688 4.814 1.00 98.06 85 ALA A O 1
ATOM 622 N N . ARG A 1 86 ? 4.184 -11.745 2.892 1.00 97.75 86 ARG A N 1
ATOM 623 C CA . ARG A 1 86 ? 2.715 -11.707 3.023 1.00 97.75 86 ARG A CA 1
ATOM 624 C C . ARG A 1 86 ? 2.157 -10.292 3.195 1.00 97.75 86 ARG A C 1
ATOM 626 O O . ARG A 1 86 ? 1.221 -10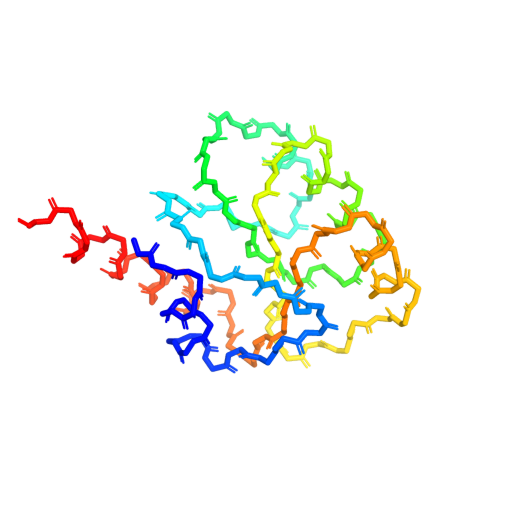.079 3.958 1.00 97.75 86 ARG A O 1
ATOM 633 N N . VAL A 1 87 ? 2.735 -9.333 2.479 1.00 98.50 87 VAL A N 1
ATOM 634 C CA . VAL A 1 87 ? 2.233 -7.959 2.401 1.00 98.50 87 VAL A CA 1
ATOM 635 C C . VAL A 1 87 ? 1.302 -7.860 1.190 1.00 98.50 87 VAL A C 1
ATOM 637 O O . VAL A 1 87 ? 1.785 -7.988 0.062 1.00 98.50 87 VAL A O 1
ATOM 640 N N . PRO A 1 88 ? -0.006 -7.614 1.386 1.00 98.62 88 PRO A N 1
ATOM 641 C CA . PRO A 1 88 ? -0.931 -7.351 0.290 1.00 98.62 88 PRO A CA 1
ATOM 642 C C . PRO A 1 88 ? -0.451 -6.160 -0.538 1.00 98.62 88 PRO A C 1
ATOM 644 O O . PRO A 1 88 ? -0.066 -5.117 0.003 1.00 98.62 88 PRO A O 1
ATOM 647 N N . LEU A 1 89 ? -0.465 -6.315 -1.858 1.00 98.81 89 LE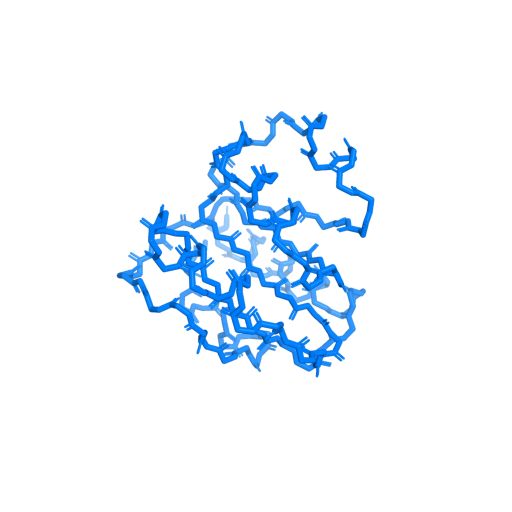U A N 1
ATOM 648 C CA . LEU A 1 89 ? 0.058 -5.319 -2.786 1.00 98.81 89 LEU A CA 1
ATOM 649 C C . LEU A 1 89 ? -0.875 -5.197 -3.979 1.00 98.81 89 LEU A C 1
ATOM 651 O O . LEU A 1 89 ? -1.189 -6.196 -4.619 1.00 98.81 89 LEU A O 1
ATOM 655 N N . ALA A 1 90 ? -1.267 -3.974 -4.314 1.00 98.75 90 ALA A N 1
ATOM 656 C CA . ALA A 1 90 ? -2.077 -3.681 -5.489 1.00 98.75 90 ALA A CA 1
ATOM 657 C C . ALA A 1 90 ? -1.533 -2.469 -6.251 1.00 98.75 90 ALA A C 1
ATOM 659 O O . ALA A 1 90 ? -0.768 -1.667 -5.712 1.00 98.75 90 ALA A O 1
ATOM 660 N N . VAL A 1 91 ? -1.947 -2.318 -7.507 1.00 98.69 91 VAL A N 1
ATOM 661 C CA . VAL A 1 91 ? -1.642 -1.149 -8.339 1.00 98.69 91 VAL A CA 1
ATOM 662 C C . VAL A 1 91 ? -2.930 -0.492 -8.818 1.00 98.69 91 VAL A C 1
ATOM 664 O O . VAL A 1 91 ? -3.835 -1.171 -9.289 1.00 98.69 91 VAL A O 1
ATOM 667 N N . SER A 1 92 ? -3.015 0.830 -8.710 1.00 98.69 92 SER A N 1
ATOM 668 C CA . SER A 1 92 ? -4.148 1.639 -9.163 1.00 98.69 92 SER A CA 1
ATOM 669 C C . SER A 1 92 ? -3.700 2.638 -10.233 1.00 98.69 92 SER A C 1
ATOM 671 O O . SER A 1 92 ? -2.649 3.270 -10.068 1.00 98.69 92 SER A O 1
ATOM 673 N N . PRO A 1 93 ? -4.489 2.852 -11.304 1.00 98.19 93 PRO A N 1
ATOM 674 C CA . PRO A 1 93 ? -4.215 3.892 -12.293 1.00 98.19 93 PRO A CA 1
ATOM 675 C C . PRO A 1 93 ? -4.451 5.316 -11.760 1.00 98.19 93 PRO A C 1
ATOM 677 O O . PRO A 1 93 ? -3.954 6.271 -12.356 1.00 98.19 93 PRO A O 1
ATOM 680 N N . GLN A 1 94 ? -5.180 5.480 -10.651 1.00 98.25 94 GLN A N 1
ATOM 681 C CA . GLN A 1 94 ? -5.558 6.794 -10.123 1.00 98.25 94 GLN A CA 1
ATOM 682 C C . GLN A 1 94 ? -4.344 7.605 -9.667 1.00 98.25 94 GLN A C 1
ATOM 684 O O . GLN A 1 94 ? -3.330 7.057 -9.227 1.00 98.25 94 GLN A O 1
ATOM 689 N N . ARG A 1 95 ? -4.435 8.937 -9.724 1.00 98.19 95 ARG A N 1
ATOM 690 C CA . ARG A 1 95 ? -3.408 9.799 -9.121 1.00 98.19 95 ARG A CA 1
ATOM 691 C C . ARG A 1 95 ? -3.558 9.821 -7.600 1.00 98.19 95 ARG A C 1
ATOM 693 O O . ARG A 1 95 ? -4.639 9.607 -7.070 1.00 98.19 95 ARG A O 1
ATOM 700 N N . MET A 1 96 ? -2.473 10.158 -6.896 1.00 97.88 96 MET A N 1
ATOM 701 C CA . MET A 1 96 ? -2.445 10.196 -5.423 1.00 97.88 96 MET A CA 1
ATOM 702 C C . MET A 1 96 ? -3.598 11.012 -4.824 1.00 97.88 96 MET A C 1
ATOM 704 O O . MET A 1 96 ? -4.289 10.531 -3.939 1.00 97.88 96 MET A O 1
ATOM 708 N N . PHE A 1 97 ? -3.822 12.232 -5.322 1.00 98.12 97 PHE A N 1
ATOM 709 C CA . PHE A 1 97 ? -4.883 13.098 -4.804 1.00 98.12 97 PHE A CA 1
ATOM 710 C C . PHE A 1 97 ? -6.277 12.476 -4.975 1.00 98.12 97 PHE A C 1
ATOM 712 O O . PHE A 1 97 ? -7.042 12.432 -4.017 1.00 98.12 97 PHE A O 1
ATOM 719 N N . GLU A 1 98 ? -6.579 11.950 -6.165 1.00 98.19 98 GLU A N 1
ATOM 720 C CA . GLU A 1 98 ? -7.848 11.274 -6.472 1.00 98.19 98 GLU A CA 1
ATOM 721 C C . GLU A 1 98 ? -8.053 10.061 -5.550 1.00 98.19 98 GLU A C 1
ATOM 723 O O . GLU A 1 98 ? -9.089 9.950 -4.894 1.00 98.19 98 GLU A O 1
ATOM 728 N N . ALA A 1 99 ? -7.019 9.224 -5.407 1.00 98.38 99 ALA A N 1
ATOM 729 C CA . ALA A 1 99 ? -7.046 8.057 -4.532 1.00 98.38 99 ALA A CA 1
ATOM 730 C C . ALA A 1 99 ? -7.287 8.436 -3.059 1.00 98.38 99 ALA A C 1
ATOM 732 O O . ALA A 1 99 ? -8.087 7.796 -2.376 1.00 98.38 99 ALA A O 1
ATOM 733 N N . CYS A 1 100 ? -6.655 9.509 -2.570 1.00 98.19 100 CYS A N 1
ATOM 734 C CA . CYS A 1 100 ? -6.881 10.024 -1.218 1.00 98.19 100 CYS A CA 1
ATOM 735 C C . CYS A 1 100 ? -8.315 10.526 -1.011 1.00 98.19 100 CYS A C 1
ATOM 737 O O . CYS A 1 100 ? -8.898 10.276 0.045 1.00 98.19 100 CYS A O 1
ATOM 739 N N . VAL A 1 101 ? -8.893 11.232 -1.991 1.00 98.19 101 VAL A N 1
ATOM 740 C CA . VAL A 1 101 ? -10.282 11.715 -1.914 1.00 98.19 101 VAL A CA 1
ATOM 741 C C . VAL A 1 101 ? -11.247 10.537 -1.797 1.00 98.19 101 VAL A C 1
ATOM 743 O O . VAL A 1 101 ? -12.082 10.531 -0.890 1.00 98.19 101 VAL A O 1
ATOM 746 N N . VAL A 1 102 ? -11.091 9.528 -2.657 1.00 97.62 102 VAL A N 1
ATOM 7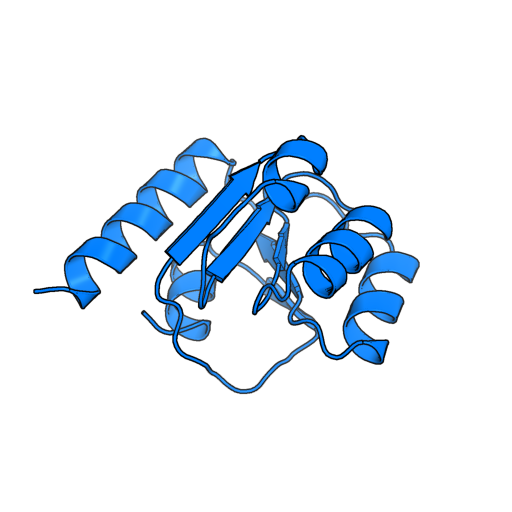47 C CA . VAL A 1 102 ? -11.929 8.320 -2.668 1.00 97.62 102 VAL A CA 1
ATOM 748 C C . VAL A 1 102 ? -11.787 7.537 -1.361 1.00 97.62 102 VAL A C 1
ATOM 750 O O . VAL A 1 102 ? -12.783 7.269 -0.688 1.00 97.62 102 VAL A O 1
ATOM 753 N N . ALA A 1 103 ? -10.555 7.234 -0.940 1.00 97.19 103 ALA A N 1
ATOM 754 C CA . ALA A 1 103 ? -10.305 6.513 0.307 1.00 97.19 103 ALA A CA 1
ATOM 755 C C . ALA A 1 103 ? -10.853 7.274 1.528 1.00 97.19 103 ALA A C 1
ATOM 757 O O . ALA A 1 103 ? -11.465 6.688 2.421 1.00 97.19 103 ALA A O 1
ATOM 758 N N . GLY A 1 104 ? -10.695 8.601 1.551 1.00 96.56 104 GLY A N 1
ATOM 759 C CA . GLY A 1 104 ? -11.235 9.453 2.605 1.00 96.56 104 GLY A CA 1
ATOM 760 C C . GLY A 1 104 ? -12.766 9.465 2.657 1.00 96.56 104 GLY A C 1
ATOM 761 O O . GLY A 1 104 ? -13.329 9.547 3.748 1.00 96.56 104 GLY A O 1
ATOM 762 N N . GLN A 1 105 ? -13.453 9.381 1.513 1.00 96.00 105 GLN A N 1
ATOM 763 C CA . GLN A 1 105 ? -14.913 9.251 1.467 1.00 96.00 105 GLN A CA 1
ATOM 764 C C . GLN A 1 105 ? -15.371 7.911 2.056 1.00 96.00 105 GLN A C 1
ATOM 766 O O . GLN A 1 105 ? -16.207 7.915 2.958 1.00 96.00 105 GLN A O 1
ATOM 771 N N . LEU A 1 106 ? -14.765 6.794 1.634 1.00 95.19 106 LEU A N 1
ATOM 772 C CA . LEU A 1 106 ? -15.099 5.455 2.139 1.00 95.19 106 LEU A CA 1
ATOM 773 C C . LEU A 1 106 ? -14.904 5.323 3.654 1.00 95.19 106 LEU A C 1
ATOM 775 O O . LEU A 1 106 ? -15.760 4.778 4.356 1.00 95.19 106 LEU A O 1
ATOM 779 N N . LEU A 1 107 ? -13.796 5.861 4.173 1.00 92.62 107 LEU A N 1
ATOM 780 C CA . LEU A 1 107 ? -13.509 5.846 5.607 1.00 92.62 107 LEU A CA 1
ATOM 781 C C . LEU A 1 107 ? -14.549 6.618 6.428 1.00 92.62 107 LEU A C 1
ATOM 783 O O . LEU A 1 107 ? -14.833 6.223 7.556 1.00 92.62 107 LEU A O 1
ATOM 787 N N . ARG A 1 108 ? -15.124 7.700 5.886 1.00 90.25 108 ARG A N 1
ATOM 788 C CA . ARG A 1 108 ? -16.186 8.459 6.566 1.00 90.25 108 ARG A CA 1
ATOM 789 C C . ARG A 1 108 ? -17.520 7.721 6.540 1.00 90.25 108 ARG A C 1
ATOM 791 O O . ARG A 1 108 ? -18.175 7.660 7.572 1.00 90.25 108 ARG A O 1
ATOM 798 N N . SER A 1 109 ? -17.885 7.124 5.407 1.00 86.56 109 SER A N 1
ATOM 799 C CA . SER A 1 109 ? -19.126 6.348 5.273 1.00 86.56 109 SER A CA 1
ATOM 800 C C . SER A 1 109 ? -19.143 5.084 6.135 1.00 86.56 109 SER A C 1
ATOM 802 O O . SER A 1 109 ? -20.207 4.647 6.539 1.00 86.56 109 SER A O 1
ATOM 804 N N . SER A 1 110 ? -17.976 4.513 6.451 1.00 76.94 110 SER A N 1
ATOM 805 C CA . SER A 1 110 ? -17.865 3.346 7.345 1.00 76.94 110 SER A CA 1
ATOM 806 C C . SER A 1 110 ? -17.971 3.685 8.841 1.00 76.94 110 SER A C 1
ATOM 808 O O . SER A 1 110 ? -17.941 2.774 9.663 1.00 76.94 110 SER A O 1
ATOM 810 N N . ARG A 1 111 ? -17.975 4.974 9.213 1.00 67.75 111 ARG A N 1
ATOM 811 C CA . ARG A 1 111 ? -17.951 5.446 10.612 1.00 67.75 111 ARG A CA 1
ATOM 812 C C . ARG A 1 111 ? -19.288 6.041 11.080 1.00 67.75 111 ARG A C 1
ATOM 814 O O . ARG A 1 111 ? -19.366 6.429 12.243 1.00 67.75 111 ARG A O 1
ATOM 821 N N . SER A 1 112 ? -20.292 6.143 10.203 1.00 52.94 112 SER A N 1
ATOM 822 C CA . SER A 1 112 ? -21.670 6.547 10.539 1.00 52.94 112 SER A CA 1
ATOM 823 C C . SER A 1 112 ? -22.579 5.336 10.638 1.00 52.94 112 SER A C 1
ATOM 825 O O . SER A 1 112 ? -23.404 5.306 11.570 1.00 52.94 112 SER A O 1
#

pLDDT: mean 96.4, std 5.66, range [52.94, 98.81]

Foldseek 3Di:
DKPVVLCVLLVKDWLADDDIDDAQEEAEDQPLVVLLPDPDDRYEYEYCDQDLVNLVSCVNNVHQAYEHELQDDRDPVNSVSCNVVVHTYIYGNHDRVSSCVSVVVVSVVVVD

Solvent-accessible surface area (backbone atoms only — not comparable to full-atom values): 6121 Å² total; per-residue (Å²): 67,43,49,63,56,52,30,61,76,42,65,34,47,72,77,26,84,67,82,82,47,77,40,79,43,77,48,75,49,72,53,63,67,62,56,67,70,53,90,72,63,59,20,33,38,41,22,71,54,48,50,52,64,50,49,53,48,34,62,75,61,64,41,70,26,39,37,32,28,55,53,59,83,61,47,68,71,25,51,52,50,22,51,76,69,70,36,29,30,28,38,13,62,42,47,66,69,59,43,50,54,53,53,52,50,48,51,54,69,63,72,113

Nearest PDB structures (foldseek):
  2ioj-assembly2_B  TM=8.374E-01  e=4.590E-05  Archaeoglobus fulgidus
  3l2b-assembly1_B  TM=8.032E-01  e=3.988E-04  Clostridium perfringens str. 13
  1ko7-assembly1_B  TM=5.795E-01  e=5.006E-02  Staphylococcus xylosus
  1knx-assembly1_A  TM=6.671E-01  e=1.144E-01  Mycoplasmoides pneumoniae
  5uz0-assembly2_D  TM=7.830E-01  e=5.609E-01  Homo sapiens

Radius of gyration: 12.47 Å; Cα contacts (8 Å, |Δi|>4): 218; chains: 1; bounding box: 34×27×28 Å

Sequence (112 aa):
MLWSELLTALAATPLVEAPDFAIQSVSAADLLSDILATEREEFVILTGQTSQRTIRTAIAVGALGVVVVRGKHVPPEAVALAANARVPLAVSPQRMFEACVVAGQLLRSSRS

Mean predicted aligned error: 2.46 Å